Protein AF-A0AAJ0TN11-F1 (afdb_monomer_lite)

Secondary structure (DSSP, 8-state):
-------TTTTHHHHHHHHHSTT--HHHHHHH-HHHHHHHHHHSGGGGSPP-----SSHHHHHHHHSTT--HHHHHHH-HHHHHHHHHTTGGGGSPPP--

Foldseek 3Di:
DDPPDDPVCLVPLVVVCCVPVNQPALVVCCVPPVPSSVVCVVSVVNVVGHHDDDDVVPLVVVCCVPPPPDALVSCCVVPVPSSVVCVVVVNNVVGHHPDD

Radius of gyration: 20.44 Å; chains: 1; bounding box: 49×33×54 Å

Sequence (100 aa):
MVKNRPHRKIGNMLQFYRRHYRGMPRGQLAEKDPSLYQLMYNDGSLEQVPRQHRDLSNPLGYYHEHYEGLTRSEIFEKDRSLYQTLWKKNLLRFVPKENG

pLDDT: mean 87.5, std 16.08, range [35.41, 97.5]

Structure (mmCIF, N/CA/C/O backbone):
data_AF-A0AAJ0TN11-F1
#
_entry.id   AF-A0AAJ0TN11-F1
#
loop_
_atom_site.group_PDB
_atom_site.id
_atom_site.type_symbol
_atom_site.label_atom_id
_atom_site.label_alt_id
_atom_site.label_comp_id
_atom_site.label_asym_id
_atom_site.label_entity_id
_atom_site.label_seq_id
_atom_site.pdbx_PDB_ins_code
_atom_site.Cartn_x
_atom_site.Cartn_y
_atom_site.Cartn_z
_atom_site.occupancy
_atom_site.B_iso_or_equiv
_atom_site.auth_seq_id
_atom_site.auth_comp_id
_atom_site.auth_asym_id
_atom_site.auth_atom_id
_atom_site.pdbx_PDB_model_num
ATOM 1 N N . MET A 1 1 ? 29.537 23.236 -25.822 1.00 35.41 1 MET A N 1
ATOM 2 C CA . MET A 1 1 ? 29.588 21.896 -26.453 1.00 35.41 1 MET A CA 1
ATOM 3 C C . MET A 1 1 ? 28.454 21.051 -25.893 1.00 35.41 1 MET A C 1
ATOM 5 O O . MET A 1 1 ? 28.362 20.885 -24.683 1.00 35.41 1 MET A O 1
ATOM 9 N N . VAL A 1 2 ? 27.548 20.610 -26.765 1.00 40.53 2 VAL A N 1
ATOM 10 C CA . VAL A 1 2 ? 26.329 19.862 -26.429 1.00 40.53 2 VAL A CA 1
ATOM 11 C C . VAL A 1 2 ? 26.711 18.481 -25.888 1.00 40.53 2 VAL A C 1
ATOM 13 O O . VAL A 1 2 ? 27.420 17.731 -26.557 1.00 40.53 2 VAL A O 1
ATOM 16 N N . LYS A 1 3 ? 26.265 18.131 -24.674 1.00 42.44 3 LYS A N 1
ATOM 17 C CA . LYS A 1 3 ? 26.422 16.775 -24.125 1.00 42.44 3 LYS A CA 1
ATOM 18 C C . LYS A 1 3 ? 25.443 15.837 -24.836 1.00 42.44 3 LYS A C 1
ATOM 20 O O . LYS A 1 3 ? 24.369 15.548 -24.322 1.00 42.44 3 LYS A O 1
ATOM 25 N N . ASN A 1 4 ? 25.834 15.358 -26.014 1.00 41.41 4 ASN A N 1
ATOM 26 C CA . ASN A 1 4 ? 25.211 14.211 -26.667 1.00 41.41 4 ASN A CA 1
ATOM 27 C C . ASN A 1 4 ? 25.393 12.977 -25.769 1.00 41.41 4 ASN A C 1
ATOM 29 O O . ASN A 1 4 ? 26.457 12.359 -25.762 1.00 41.41 4 ASN A O 1
ATOM 33 N N . ARG A 1 5 ? 24.370 12.617 -24.986 1.00 49.06 5 ARG A N 1
ATOM 34 C CA . ARG A 1 5 ? 24.287 11.287 -24.372 1.00 49.06 5 ARG A CA 1
ATOM 35 C C . ARG A 1 5 ? 23.433 10.418 -25.286 1.00 49.06 5 ARG A C 1
ATOM 37 O O . ARG A 1 5 ? 22.256 10.714 -25.464 1.00 49.06 5 ARG A O 1
ATOM 44 N N . PRO A 1 6 ? 24.011 9.382 -25.908 1.00 44.50 6 PRO A N 1
ATOM 45 C CA . PRO A 1 6 ? 23.303 8.608 -26.903 1.00 44.50 6 PRO A CA 1
ATOM 46 C C . PRO A 1 6 ? 22.180 7.837 -26.211 1.00 44.50 6 PRO A C 1
ATOM 48 O O . PRO A 1 6 ? 22.418 7.076 -25.273 1.00 44.50 6 PRO A O 1
ATOM 51 N N . HIS A 1 7 ? 20.967 7.993 -26.730 1.00 46.12 7 HIS A N 1
ATOM 52 C CA . HIS A 1 7 ? 19.738 7.262 -26.405 1.00 46.12 7 HIS A CA 1
ATOM 53 C C . HIS A 1 7 ? 19.834 5.728 -26.658 1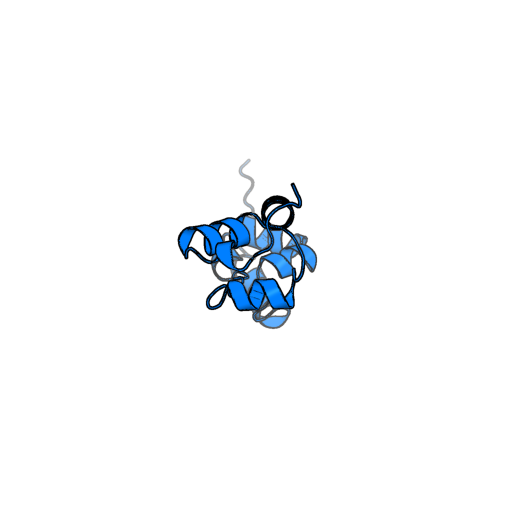.00 46.12 7 HIS A C 1
ATOM 55 O O . HIS A 1 7 ? 18.836 5.045 -26.865 1.00 46.12 7 HIS A O 1
ATOM 61 N N . ARG A 1 8 ? 21.039 5.139 -26.622 1.00 45.06 8 ARG A N 1
ATOM 62 C CA . ARG A 1 8 ? 21.369 3.768 -27.051 1.00 45.06 8 ARG A CA 1
ATOM 63 C C . ARG A 1 8 ? 21.102 2.681 -25.991 1.00 45.06 8 ARG A C 1
A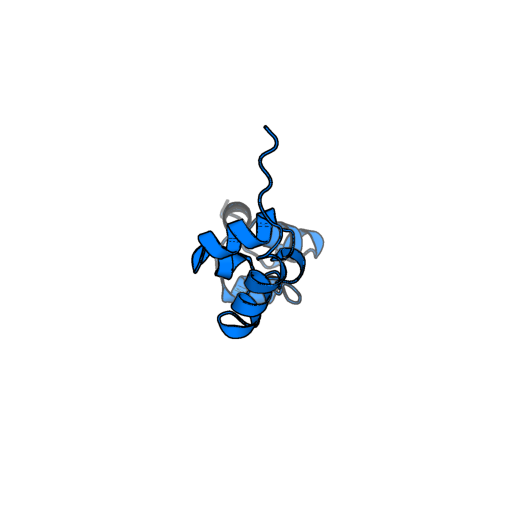TOM 65 O O . ARG A 1 8 ? 21.497 1.540 -26.196 1.00 45.06 8 ARG A O 1
ATOM 72 N N . LYS A 1 9 ? 20.440 3.000 -24.869 1.00 52.47 9 LYS A N 1
ATOM 73 C CA . LYS A 1 9 ? 20.074 2.031 -23.804 1.00 52.47 9 LYS A CA 1
ATOM 74 C C . LYS A 1 9 ? 18.573 1.967 -23.460 1.00 52.47 9 LYS A C 1
ATOM 76 O O . LYS A 1 9 ? 18.203 1.200 -22.579 1.00 52.47 9 LYS A O 1
ATOM 81 N N . ILE A 1 10 ? 17.709 2.693 -24.172 1.00 51.50 10 ILE A N 1
ATOM 82 C CA . ILE A 1 10 ? 16.276 2.857 -23.833 1.00 51.50 10 ILE A CA 1
ATOM 83 C C . ILE A 1 10 ? 15.462 1.554 -23.994 1.00 51.50 10 ILE A C 1
ATOM 85 O O . ILE A 1 10 ? 14.482 1.340 -23.294 1.00 51.50 10 ILE A O 1
ATOM 89 N N . GLY A 1 11 ? 15.905 0.614 -24.838 1.00 55.41 11 GLY A N 1
ATOM 90 C CA . GLY A 1 11 ? 15.287 -0.718 -24.955 1.00 55.41 11 GLY A CA 1
ATOM 91 C C . GLY A 1 11 ? 15.839 -1.781 -23.994 1.00 55.41 11 GLY A C 1
ATOM 92 O O . GLY A 1 11 ? 15.269 -2.864 -23.897 1.00 55.41 11 GLY A O 1
ATOM 93 N N . ASN A 1 12 ? 16.948 -1.506 -23.299 1.00 77.12 12 ASN A N 1
ATOM 94 C CA . ASN A 1 12 ? 17.684 -2.518 -22.535 1.00 77.12 12 ASN A CA 1
ATOM 95 C C . ASN A 1 12 ? 17.095 -2.716 -21.128 1.00 77.12 12 ASN A C 1
ATOM 97 O O . ASN A 1 12 ? 16.890 -3.849 -20.712 1.00 77.12 12 ASN A O 1
ATOM 101 N N . MET A 1 13 ? 16.737 -1.630 -20.437 1.00 86.56 13 MET A N 1
ATOM 102 C CA . MET A 1 13 ? 16.265 -1.660 -19.044 1.00 86.56 13 MET A CA 1
ATOM 103 C C . MET A 1 13 ? 14.971 -2.466 -18.877 1.00 86.56 13 MET A C 1
ATOM 105 O O . MET A 1 13 ? 14.909 -3.397 -18.078 1.00 86.56 13 MET A O 1
ATOM 109 N N . LEU A 1 14 ? 13.952 -2.177 -19.693 1.00 89.94 14 LEU A N 1
ATOM 110 C CA . LEU A 1 14 ? 12.683 -2.902 -19.643 1.00 89.94 14 LEU A CA 1
ATOM 111 C C . LEU A 1 14 ? 12.826 -4.371 -20.070 1.00 89.94 14 LEU A C 1
ATOM 113 O O . LEU A 1 14 ? 12.163 -5.243 -19.510 1.00 89.94 14 LEU A O 1
ATOM 117 N N . GLN A 1 15 ? 13.691 -4.674 -21.043 1.00 91.19 15 GLN A N 1
ATOM 118 C CA . GLN A 1 15 ? 13.986 -6.063 -21.413 1.00 91.19 15 GLN A CA 1
ATOM 119 C C . GLN A 1 15 ? 14.713 -6.805 -20.289 1.00 91.19 15 GLN A C 1
ATOM 121 O O . GLN A 1 15 ? 14.365 -7.946 -19.987 1.00 91.19 15 GLN A O 1
ATOM 126 N N . PHE A 1 16 ? 15.676 -6.150 -19.641 1.00 91.44 16 PHE A N 1
ATOM 127 C CA . PHE A 1 16 ? 16.371 -6.679 -18.476 1.00 91.44 16 PHE A CA 1
ATOM 128 C C . PHE A 1 16 ? 15.382 -6.955 -17.336 1.00 91.44 16 PHE A C 1
ATOM 130 O O . PHE A 1 16 ? 15.344 -8.072 -16.821 1.00 91.44 16 PHE A O 1
ATOM 137 N N . TYR A 1 17 ? 14.486 -6.009 -17.033 1.00 94.12 17 TYR A N 1
ATOM 138 C CA . TYR A 1 17 ? 13.382 -6.216 -16.095 1.00 94.12 17 TYR A CA 1
ATOM 139 C C . TYR A 1 17 ? 12.526 -7.433 -16.477 1.00 94.12 17 TYR A C 1
ATOM 141 O O . TYR A 1 17 ? 12.318 -8.327 -15.660 1.00 94.12 17 TYR A O 1
ATOM 149 N N . ARG A 1 18 ? 12.081 -7.533 -17.736 1.00 93.94 18 ARG A N 1
ATOM 150 C CA . ARG A 1 18 ? 11.262 -8.663 -18.212 1.00 93.94 18 ARG A CA 1
ATOM 151 C C . ARG A 1 18 ? 11.981 -10.012 -18.118 1.00 93.94 18 ARG A C 1
ATOM 153 O O . ARG A 1 18 ? 11.303 -11.031 -18.030 1.00 93.94 18 ARG A O 1
ATOM 160 N N . ARG A 1 19 ? 13.317 -10.035 -18.146 1.00 94.69 19 ARG A N 1
ATOM 161 C CA . ARG A 1 19 ? 14.124 -11.257 -18.023 1.00 94.69 19 ARG A CA 1
ATOM 162 C C . ARG A 1 19 ? 14.395 -11.645 -16.567 1.00 94.69 19 ARG A C 1
ATOM 164 O O . ARG A 1 19 ? 14.361 -12.831 -16.263 1.00 94.69 19 ARG A O 1
ATOM 171 N N . HIS A 1 20 ? 14.653 -10.678 -15.689 1.00 93.88 20 HIS A N 1
ATOM 172 C CA . HIS A 1 20 ? 15.155 -10.941 -14.332 1.00 93.88 20 HIS A CA 1
ATOM 173 C C . HIS A 1 20 ? 14.133 -10.682 -13.214 1.00 93.88 20 HIS A C 1
ATOM 175 O O . HIS A 1 20 ? 14.258 -11.240 -12.127 1.00 93.88 20 HIS A O 1
ATOM 181 N N . TYR A 1 21 ? 13.101 -9.883 -13.483 1.00 94.12 21 TYR A N 1
ATOM 182 C CA . TYR A 1 21 ? 12.122 -9.411 -12.500 1.00 94.12 21 TYR A CA 1
ATOM 183 C C . TYR A 1 21 ? 10.682 -9.494 -13.032 1.00 94.12 21 TYR A C 1
ATOM 185 O O . TYR A 1 21 ? 9.815 -8.719 -12.635 1.00 94.12 21 TYR A O 1
ATOM 193 N N . ARG A 1 22 ? 10.407 -10.416 -13.963 1.00 92.88 22 ARG A N 1
ATOM 194 C CA . ARG A 1 22 ? 9.101 -10.539 -14.630 1.00 92.88 22 ARG A CA 1
ATOM 195 C C . ARG A 1 22 ? 7.953 -10.598 -13.619 1.00 92.88 22 ARG A C 1
ATOM 197 O O . ARG A 1 22 ? 7.889 -11.511 -12.806 1.00 92.88 22 ARG A O 1
ATOM 204 N N . GLY A 1 23 ? 7.023 -9.649 -13.723 1.00 90.56 23 GLY A N 1
ATOM 205 C CA . GLY A 1 23 ? 5.833 -9.588 -12.869 1.00 90.56 23 GLY A CA 1
ATOM 206 C C . GLY A 1 23 ? 6.079 -8.992 -11.482 1.00 90.56 23 GLY A C 1
ATOM 207 O O . GLY A 1 23 ? 5.115 -8.753 -10.762 1.00 90.56 23 GLY A O 1
ATOM 208 N N . MET A 1 24 ? 7.331 -8.691 -11.119 1.00 94.75 24 MET A N 1
ATOM 209 C CA . MET A 1 24 ? 7.654 -8.009 -9.870 1.00 94.75 24 MET A CA 1
ATOM 210 C C . MET A 1 24 ? 7.087 -6.589 -9.895 1.00 94.75 24 MET A C 1
ATOM 212 O O . MET A 1 24 ? 7.418 -5.823 -10.809 1.00 94.75 24 MET A O 1
ATOM 216 N N . PRO A 1 25 ? 6.266 -6.201 -8.910 1.00 95.44 25 PRO A N 1
ATOM 217 C CA . PRO A 1 25 ? 5.763 -4.847 -8.840 1.00 95.44 25 PRO A CA 1
ATOM 218 C C . PRO A 1 25 ? 6.887 -3.832 -8.665 1.00 95.44 25 PRO A C 1
ATOM 220 O O . PRO A 1 25 ? 7.864 -4.086 -7.965 1.00 95.44 25 PRO A O 1
ATOM 223 N N . ARG A 1 26 ? 6.718 -2.634 -9.222 1.00 94.44 26 ARG A N 1
ATOM 224 C CA . ARG A 1 26 ? 7.728 -1.568 -9.158 1.00 94.44 26 ARG A CA 1
ATOM 225 C C . ARG A 1 26 ? 8.148 -1.177 -7.733 1.00 94.44 26 ARG A C 1
ATOM 227 O O . ARG A 1 26 ? 9.260 -0.704 -7.562 1.00 94.44 26 ARG A O 1
ATOM 234 N N . GLY A 1 27 ? 7.283 -1.375 -6.731 1.00 91.88 27 GLY A N 1
ATOM 235 C CA . GLY A 1 27 ? 7.628 -1.168 -5.316 1.00 91.88 27 GLY A CA 1
ATOM 236 C C . GLY A 1 27 ? 8.672 -2.175 -4.834 1.00 91.88 27 GLY A C 1
ATOM 237 O O . GLY A 1 27 ? 9.733 -1.783 -4.368 1.00 91.88 27 GLY A O 1
ATOM 238 N N . GLN A 1 28 ? 8.434 -3.465 -5.082 1.00 93.88 28 GLN A N 1
ATOM 239 C CA . GLN A 1 28 ? 9.414 -4.521 -4.802 1.00 93.88 28 GLN A CA 1
ATOM 240 C C . GLN A 1 28 ? 10.684 -4.371 -5.651 1.00 93.88 28 GLN A C 1
ATOM 242 O O . GLN A 1 28 ? 11.778 -4.678 -5.189 1.00 93.88 28 GLN A O 1
ATOM 247 N N . LEU A 1 29 ? 10.562 -3.869 -6.885 1.00 95.31 29 LEU A N 1
ATOM 248 C CA . LEU A 1 29 ? 11.725 -3.546 -7.710 1.00 95.31 29 LEU A CA 1
ATOM 249 C C . LEU A 1 29 ? 12.570 -2.430 -7.083 1.00 95.31 29 LEU A C 1
ATOM 251 O O . LEU A 1 29 ? 13.789 -2.532 -7.102 1.00 95.31 29 LEU A O 1
ATOM 255 N N . ALA A 1 30 ? 11.947 -1.392 -6.518 1.00 95.44 30 ALA A N 1
ATOM 256 C CA . ALA A 1 30 ? 12.661 -0.309 -5.842 1.00 95.44 30 ALA A CA 1
ATOM 257 C C . ALA A 1 30 ? 13.454 -0.812 -4.628 1.00 95.44 30 ALA A C 1
ATOM 259 O O . ALA A 1 30 ? 14.568 -0.354 -4.394 1.00 95.44 30 ALA A O 1
ATOM 260 N N . GLU A 1 31 ? 12.898 -1.770 -3.885 1.00 93.38 31 GLU A N 1
ATOM 261 C CA . GLU A 1 31 ? 13.567 -2.401 -2.743 1.00 93.38 31 GLU A CA 1
ATOM 262 C C . GLU A 1 31 ? 14.712 -3.323 -3.184 1.00 93.38 31 GLU A C 1
ATOM 264 O O . GLU A 1 31 ? 15.791 -3.304 -2.594 1.00 93.38 31 GLU A O 1
ATOM 269 N N . LYS A 1 32 ? 14.490 -4.129 -4.230 1.00 94.19 32 LYS A N 1
ATOM 270 C CA . LYS A 1 32 ? 15.435 -5.167 -4.664 1.00 94.19 32 LYS A CA 1
ATOM 271 C C . LYS A 1 32 ? 16.555 -4.648 -5.569 1.00 94.19 32 LYS A C 1
ATOM 273 O O . LYS A 1 32 ? 17.678 -5.134 -5.482 1.00 94.19 32 LYS A O 1
ATOM 278 N N . ASP A 1 33 ? 16.248 -3.702 -6.451 1.00 94.94 33 ASP A N 1
ATOM 279 C CA . ASP A 1 33 ? 17.178 -3.109 -7.417 1.00 94.94 33 ASP A CA 1
ATOM 280 C C . ASP A 1 33 ? 16.867 -1.608 -7.605 1.00 94.94 33 ASP A C 1
ATOM 282 O O . ASP A 1 33 ? 16.302 -1.185 -8.625 1.00 94.94 33 ASP A O 1
ATOM 286 N N . PRO A 1 34 ? 17.224 -0.769 -6.612 1.00 93.88 34 PRO A N 1
ATOM 287 C CA . PRO A 1 34 ? 16.927 0.664 -6.636 1.00 93.88 34 PRO A CA 1
ATOM 288 C C . PRO A 1 34 ? 17.591 1.384 -7.816 1.00 93.88 34 PRO A C 1
ATOM 290 O O . PRO A 1 34 ? 17.074 2.388 -8.309 1.00 93.88 34 PRO A O 1
ATOM 293 N N . SER A 1 35 ? 18.723 0.865 -8.304 1.00 92.44 35 SER A N 1
ATOM 294 C CA . SER A 1 35 ? 19.432 1.433 -9.453 1.00 92.44 35 SER A CA 1
ATOM 295 C C . SER A 1 35 ? 18.644 1.226 -10.743 1.00 92.44 35 SER A C 1
ATOM 297 O O . SER A 1 35 ? 18.429 2.183 -11.489 1.00 92.44 35 SER A O 1
ATOM 299 N N . LEU A 1 36 ? 18.168 0.003 -10.995 1.00 93.00 36 LEU A N 1
ATOM 300 C CA . LEU A 1 36 ? 17.305 -0.280 -12.140 1.00 93.00 36 LEU A CA 1
ATOM 301 C C . LEU A 1 36 ? 15.989 0.496 -12.048 1.00 93.00 36 LEU A C 1
ATOM 303 O O . LEU A 1 36 ? 15.571 1.093 -13.040 1.00 93.00 36 LEU A O 1
ATOM 307 N N . TYR A 1 37 ? 15.378 0.551 -10.860 1.00 95.38 37 TYR A N 1
ATOM 308 C CA . TYR A 1 37 ? 14.182 1.357 -10.621 1.00 95.38 37 TYR A CA 1
ATOM 309 C C . TYR A 1 37 ? 14.395 2.822 -11.025 1.00 95.38 37 TYR A C 1
ATOM 311 O O . TYR A 1 37 ? 13.596 3.368 -11.785 1.00 95.38 37 TYR A O 1
ATOM 319 N N . GLN A 1 38 ? 15.484 3.454 -10.571 1.00 94.31 38 GLN A N 1
ATOM 320 C CA . GLN A 1 38 ? 15.751 4.865 -10.856 1.00 94.31 38 GLN A CA 1
ATOM 321 C C . GLN A 1 38 ? 16.010 5.117 -12.343 1.00 94.31 38 GLN A C 1
ATOM 323 O O . GLN A 1 38 ? 15.576 6.133 -12.886 1.00 94.31 38 GLN A O 1
ATOM 328 N N . LEU A 1 39 ? 16.709 4.202 -13.016 1.00 92.62 39 LEU A N 1
ATOM 329 C CA . LEU A 1 39 ? 16.954 4.315 -14.450 1.00 92.62 39 LEU A CA 1
ATOM 330 C C . LEU A 1 39 ? 15.644 4.211 -15.242 1.00 92.62 39 LEU A C 1
ATOM 332 O O . LEU A 1 39 ? 15.369 5.096 -16.049 1.00 92.62 39 LEU A O 1
ATOM 336 N N . MET A 1 40 ? 14.803 3.219 -14.929 1.00 92.88 40 MET A N 1
ATOM 337 C CA . MET A 1 40 ? 13.483 3.051 -15.549 1.00 92.88 40 MET A CA 1
ATOM 338 C C . MET A 1 40 ? 12.520 4.198 -15.220 1.00 92.88 40 MET A C 1
ATOM 340 O O . MET A 1 40 ? 11.664 4.544 -16.034 1.00 92.88 40 MET A O 1
ATOM 344 N N . TYR A 1 41 ? 12.633 4.798 -14.031 1.00 93.69 41 TYR A N 1
ATOM 345 C CA . TYR A 1 41 ? 11.887 6.004 -13.669 1.00 93.69 41 TYR A CA 1
ATOM 346 C C . TYR A 1 41 ? 12.301 7.185 -14.554 1.00 93.69 41 TYR A C 1
ATOM 348 O O . TYR A 1 41 ? 11.450 7.855 -15.130 1.00 93.69 41 TYR A O 1
ATOM 356 N N . ASN A 1 42 ? 13.610 7.410 -14.702 1.00 90.62 42 ASN A N 1
ATOM 357 C CA . ASN A 1 42 ? 14.152 8.523 -15.482 1.00 90.62 42 ASN A CA 1
ATOM 358 C C . ASN A 1 42 ? 13.859 8.401 -16.986 1.00 90.62 42 ASN A C 1
ATOM 360 O O . ASN A 1 42 ? 13.767 9.420 -17.666 1.00 90.62 42 ASN A O 1
ATOM 364 N N . ASP A 1 43 ? 13.756 7.177 -17.511 1.00 88.38 43 ASP A N 1
ATOM 365 C CA . ASP A 1 43 ? 13.468 6.923 -18.928 1.00 88.38 43 ASP A CA 1
ATOM 366 C C . ASP A 1 43 ? 11.975 6.697 -19.245 1.00 88.38 43 ASP A C 1
ATOM 368 O O . ASP A 1 43 ? 11.610 6.586 -20.415 1.00 88.38 43 ASP A O 1
ATOM 372 N N . GLY A 1 44 ? 11.113 6.658 -18.223 1.00 90.06 44 GLY A N 1
ATOM 373 C CA . GLY A 1 44 ? 9.662 6.488 -18.350 1.00 90.06 44 GLY A CA 1
ATOM 374 C C . GLY A 1 44 ? 9.184 5.040 -18.523 1.00 90.06 44 GLY A C 1
ATOM 375 O O . GLY A 1 44 ? 7.986 4.773 -18.432 1.00 90.06 44 GLY A O 1
ATOM 376 N N . SER A 1 45 ? 10.075 4.061 -18.711 1.00 92.69 45 SER A N 1
ATOM 377 C CA . SER A 1 45 ? 9.683 2.653 -18.890 1.00 92.69 45 SER A CA 1
ATOM 378 C C . SER A 1 45 ? 9.108 2.001 -17.630 1.00 92.69 45 SER A C 1
ATOM 380 O O . SER A 1 45 ? 8.461 0.953 -17.724 1.00 92.69 45 SER A O 1
ATOM 382 N N . LEU A 1 46 ? 9.271 2.629 -16.461 1.00 93.19 46 LEU A N 1
ATOM 383 C CA . LEU A 1 46 ? 8.674 2.172 -15.205 1.00 93.19 46 LEU A CA 1
ATOM 384 C C . LEU A 1 46 ? 7.136 2.115 -15.258 1.00 93.19 46 LEU A C 1
ATOM 386 O O . LEU A 1 46 ? 6.527 1.369 -14.494 1.00 93.19 46 LEU A O 1
ATOM 390 N N . GLU A 1 47 ? 6.487 2.856 -16.160 1.00 92.00 47 GLU A N 1
ATOM 391 C CA . GLU A 1 47 ? 5.030 2.793 -16.351 1.00 92.00 47 GLU A CA 1
ATOM 392 C C . GLU A 1 47 ? 4.541 1.430 -16.855 1.00 92.00 47 GLU A C 1
ATOM 394 O O . GLU A 1 47 ? 3.404 1.047 -16.591 1.00 92.00 47 GLU A O 1
ATOM 399 N N . GLN A 1 48 ? 5.411 0.670 -17.526 1.00 92.38 48 GLN A N 1
ATOM 400 C CA . GLN A 1 48 ? 5.106 -0.680 -18.007 1.00 92.38 48 GLN A CA 1
ATOM 401 C C . GLN A 1 48 ? 5.339 -1.761 -16.942 1.00 92.38 48 GLN A C 1
ATOM 403 O O . GLN A 1 48 ? 5.082 -2.940 -17.191 1.00 92.38 48 GLN A O 1
ATOM 408 N N . VAL A 1 49 ? 5.853 -1.382 -15.769 1.00 93.06 49 VAL A N 1
ATOM 409 C CA . VAL A 1 49 ? 6.070 -2.286 -14.640 1.00 93.06 49 VAL A CA 1
ATOM 410 C C . VAL A 1 49 ? 4.809 -2.295 -13.769 1.00 93.06 49 VAL A C 1
ATOM 412 O O . VAL A 1 49 ? 4.312 -1.222 -13.406 1.00 93.06 49 VAL A O 1
ATOM 415 N N . PRO A 1 50 ? 4.277 -3.476 -13.399 1.00 92.88 50 PRO A N 1
ATOM 416 C CA . PRO A 1 50 ? 3.077 -3.575 -12.582 1.00 92.88 50 PRO A CA 1
ATOM 417 C C . PRO A 1 50 ? 3.218 -2.794 -11.275 1.00 92.88 50 PRO A C 1
ATOM 419 O O . PRO A 1 50 ? 4.290 -2.697 -10.672 1.00 92.88 50 PRO A O 1
ATOM 422 N N . ARG A 1 51 ? 2.105 -2.234 -10.810 1.00 90.50 51 ARG A N 1
ATOM 423 C CA . ARG A 1 51 ? 2.014 -1.654 -9.471 1.00 90.50 51 ARG A CA 1
ATOM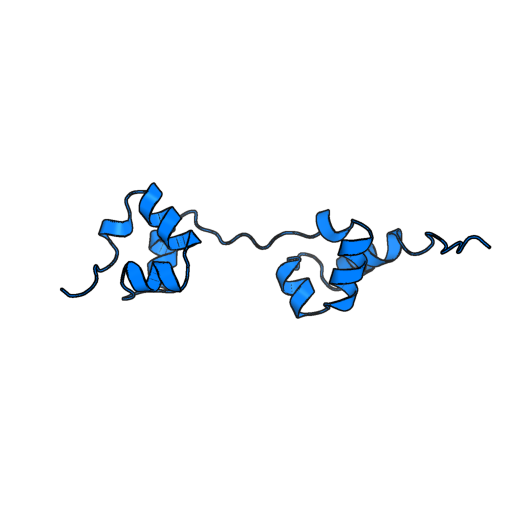 424 C C . ARG A 1 51 ? 1.564 -2.735 -8.504 1.00 90.50 51 ARG A C 1
ATOM 426 O O . ARG A 1 51 ? 0.790 -3.615 -8.870 1.00 90.50 51 ARG A O 1
ATOM 433 N N . GLN A 1 52 ? 2.037 -2.660 -7.265 1.00 84.31 52 GLN A N 1
ATOM 434 C CA . GLN A 1 52 ? 1.482 -3.505 -6.223 1.00 84.31 52 GLN A CA 1
ATOM 435 C C . GLN A 1 52 ? 0.135 -2.901 -5.850 1.00 84.31 52 GLN A C 1
ATOM 437 O O . GLN A 1 52 ? 0.065 -1.760 -5.395 1.00 84.31 52 GLN A O 1
ATOM 442 N N . HIS A 1 53 ? -0.927 -3.651 -6.103 1.00 79.12 53 HIS A N 1
ATOM 443 C CA . HIS A 1 53 ? -2.250 -3.319 -5.612 1.00 79.12 53 HIS A CA 1
ATOM 444 C C . HIS A 1 53 ? -2.507 -4.187 -4.393 1.00 79.12 53 HIS A C 1
ATOM 446 O O . HIS A 1 53 ? -2.371 -5.407 -4.456 1.00 79.12 53 HIS A O 1
ATOM 452 N N . ARG A 1 54 ? -2.855 -3.549 -3.278 1.00 80.75 54 ARG A N 1
ATOM 453 C CA . ARG A 1 54 ? -3.425 -4.266 -2.146 1.00 80.75 54 ARG A CA 1
ATOM 454 C C . ARG A 1 54 ? -4.843 -4.676 -2.522 1.00 80.75 54 ARG A C 1
ATOM 456 O O . ARG A 1 54 ? -5.638 -3.810 -2.894 1.00 80.75 54 ARG A O 1
ATOM 463 N N . ASP A 1 55 ? -5.149 -5.964 -2.423 1.00 83.38 55 ASP A N 1
ATOM 464 C CA . ASP A 1 55 ? -6.514 -6.439 -2.609 1.00 83.38 55 ASP A CA 1
ATOM 465 C C . ASP A 1 55 ? -7.352 -6.072 -1.377 1.00 83.38 55 ASP A C 1
ATOM 467 O O . ASP A 1 55 ? -7.170 -6.605 -0.288 1.00 83.38 55 ASP A O 1
ATOM 471 N N . LEU A 1 56 ? -8.248 -5.101 -1.555 1.00 88.31 56 LEU A N 1
ATOM 472 C CA . LEU A 1 56 ? -9.240 -4.688 -0.562 1.00 88.31 56 LEU A CA 1
ATOM 473 C C . LEU A 1 56 ? -10.668 -4.940 -1.061 1.00 88.31 56 LEU A C 1
ATOM 475 O O . LEU A 1 56 ? -11.594 -4.202 -0.712 1.00 88.31 56 LEU A O 1
ATOM 479 N N . SER A 1 57 ? -10.859 -5.965 -1.895 1.00 90.25 57 SER A N 1
ATOM 480 C CA . SER A 1 57 ? -12.188 -6.443 -2.291 1.00 90.25 57 SER A CA 1
ATOM 481 C C . SER A 1 57 ? -13.017 -6.850 -1.064 1.00 90.25 57 SER A C 1
ATOM 483 O O . SER A 1 57 ? -14.168 -6.421 -0.932 1.00 90.25 57 SER A O 1
ATOM 485 N N . ASN A 1 58 ? -12.391 -7.559 -0.115 1.00 95.31 58 ASN A N 1
ATOM 486 C CA . ASN A 1 58 ? -12.915 -7.855 1.218 1.00 95.31 58 ASN A CA 1
ATOM 487 C C . ASN A 1 58 ? -12.080 -7.159 2.315 1.00 95.31 58 ASN A C 1
ATOM 489 O O . ASN A 1 58 ? -11.226 -7.782 2.946 1.00 95.31 58 ASN A O 1
ATOM 493 N N . PRO A 1 59 ? -12.315 -5.864 2.583 1.00 96.00 59 PRO A N 1
ATOM 494 C CA . PRO A 1 59 ? -11.491 -5.106 3.521 1.00 96.00 59 PRO A CA 1
ATOM 495 C C . PRO A 1 59 ? -11.676 -5.553 4.977 1.00 96.00 59 PRO A C 1
ATOM 497 O O . PRO A 1 59 ? -10.765 -5.370 5.776 1.00 96.00 59 PRO A O 1
ATOM 500 N N . LEU A 1 60 ? -12.827 -6.138 5.333 1.00 96.50 60 LEU A N 1
ATOM 501 C CA . LEU A 1 60 ? -13.025 -6.693 6.674 1.00 96.50 60 LEU A CA 1
ATOM 502 C C . LEU A 1 60 ? -12.250 -8.006 6.841 1.00 96.50 60 LEU A C 1
ATOM 504 O O . LEU A 1 60 ? -11.598 -8.189 7.859 1.00 96.50 60 LEU A O 1
ATOM 508 N N . GLY A 1 61 ? -12.250 -8.876 5.826 1.00 96.56 61 GLY A N 1
ATOM 509 C CA . GLY A 1 61 ? -11.389 -10.064 5.812 1.00 96.56 61 GLY A CA 1
ATOM 510 C C . GLY A 1 61 ? -9.908 -9.699 5.928 1.00 96.56 61 GLY A C 1
ATOM 511 O O . GLY A 1 61 ? -9.221 -10.231 6.790 1.00 96.56 61 GLY A O 1
ATOM 512 N N . TYR A 1 62 ? -9.456 -8.708 5.152 1.00 96.19 62 TYR A N 1
ATOM 513 C CA . TYR A 1 62 ? -8.087 -8.189 5.243 1.00 96.19 62 TYR A CA 1
ATOM 514 C C . TYR A 1 62 ? -7.756 -7.664 6.652 1.00 96.19 62 TYR A C 1
ATOM 516 O O . TYR A 1 62 ? -6.658 -7.875 7.160 1.00 96.19 62 TYR A O 1
ATOM 524 N N . TYR A 1 63 ? -8.705 -6.985 7.306 1.00 96.69 63 TYR A N 1
ATOM 525 C CA . TYR A 1 63 ? -8.541 -6.568 8.698 1.00 96.69 63 TYR A CA 1
ATOM 526 C C . TYR A 1 63 ? -8.328 -7.767 9.633 1.00 96.69 63 TYR A C 1
ATOM 528 O O . TYR A 1 63 ? -7.370 -7.750 10.397 1.00 96.69 63 TYR A O 1
ATOM 536 N N . HIS A 1 64 ? -9.165 -8.803 9.552 1.00 96.50 64 HIS A N 1
ATOM 537 C CA . HIS A 1 64 ? -9.018 -9.994 10.395 1.00 96.50 64 HIS A CA 1
ATOM 538 C C . HIS A 1 64 ? -7.714 -10.756 10.126 1.00 96.50 64 HIS A C 1
ATOM 540 O O . HIS A 1 64 ? -7.122 -11.306 11.042 1.00 96.50 64 HIS A O 1
ATOM 546 N N . GLU A 1 65 ? -7.225 -10.763 8.891 1.00 95.88 65 GLU A N 1
ATOM 547 C CA . GLU A 1 65 ? -5.982 -11.461 8.557 1.00 95.88 65 GLU A CA 1
ATOM 548 C C . GLU A 1 65 ? -4.726 -10.735 9.070 1.00 95.88 65 GLU A C 1
ATOM 550 O O . GLU A 1 65 ? -3.759 -11.378 9.475 1.00 95.88 65 GLU A O 1
ATOM 555 N N . HIS A 1 66 ? -4.721 -9.397 9.064 1.00 94.88 66 HIS A N 1
ATOM 556 C CA . HIS A 1 66 ? -3.494 -8.616 9.286 1.00 94.88 66 HIS A CA 1
ATOM 557 C C . HIS A 1 66 ? -3.492 -7.739 10.539 1.00 94.88 66 HIS A C 1
ATOM 559 O O . HIS A 1 66 ? -2.426 -7.340 11.008 1.00 94.88 66 HIS A O 1
ATOM 565 N N . TYR A 1 67 ? -4.666 -7.392 11.057 1.00 96.12 67 TYR A N 1
ATOM 566 C CA . TYR A 1 67 ? -4.842 -6.367 12.085 1.00 96.12 67 TYR A CA 1
ATOM 567 C C . TYR A 1 67 ? -5.896 -6.755 13.125 1.00 96.12 67 TYR A C 1
ATOM 569 O O . TYR A 1 67 ? -6.430 -5.877 13.804 1.00 96.12 67 TYR A O 1
ATOM 577 N N . GLU A 1 68 ? -6.221 -8.043 13.248 1.00 95.50 68 GLU A N 1
ATOM 578 C CA . GLU A 1 68 ? -7.223 -8.507 14.203 1.00 95.50 68 GLU A CA 1
ATOM 579 C C . GLU A 1 68 ? -6.939 -7.993 15.618 1.00 95.50 68 GLU A C 1
ATOM 581 O O . GLU A 1 68 ? -5.804 -7.981 16.093 1.00 95.50 68 GLU A O 1
ATOM 586 N N . GLY A 1 69 ? -7.994 -7.515 16.277 1.00 94.31 69 GLY A N 1
ATOM 587 C CA . GLY A 1 69 ? -7.916 -6.954 17.622 1.00 94.31 69 GLY A CA 1
ATOM 588 C C . GLY A 1 69 ? -7.452 -5.499 17.673 1.00 94.31 69 GLY A C 1
ATOM 589 O O . GLY A 1 69 ? -7.706 -4.843 18.680 1.00 94.31 69 GLY A O 1
ATOM 590 N N . LEU A 1 70 ? -6.867 -4.951 16.599 1.00 96.75 70 LEU A N 1
ATOM 591 C CA . LEU A 1 70 ? -6.546 -3.527 16.559 1.00 96.75 70 LEU A CA 1
ATOM 592 C C . LEU A 1 70 ? -7.816 -2.684 16.530 1.00 96.75 70 LEU A C 1
ATOM 594 O O . LEU A 1 70 ? -8.774 -2.971 15.803 1.00 96.75 70 LEU A O 1
ATOM 598 N N . THR A 1 71 ? -7.787 -1.607 17.300 1.00 96.88 71 THR A N 1
ATOM 599 C CA . THR A 1 71 ? -8.853 -0.618 17.367 1.00 96.88 71 THR A CA 1
ATOM 600 C C . THR A 1 71 ? -8.884 0.256 16.118 1.00 96.88 71 THR A C 1
ATOM 602 O O . THR A 1 71 ? -7.932 0.350 15.340 1.00 96.88 71 THR A O 1
ATOM 605 N N . ARG A 1 72 ? -9.998 0.962 15.928 1.00 96.25 72 ARG A N 1
ATOM 606 C CA . ARG A 1 72 ? -10.185 1.914 14.820 1.00 96.25 72 ARG A CA 1
ATOM 607 C C . ARG A 1 72 ? -9.042 2.924 14.696 1.00 96.25 72 ARG A C 1
ATOM 609 O O . ARG A 1 72 ? -8.627 3.203 13.573 1.00 96.25 72 ARG A O 1
ATOM 616 N N . SER A 1 73 ? -8.544 3.447 15.812 1.00 95.50 73 SER A N 1
ATOM 617 C CA . SER A 1 73 ? -7.461 4.433 15.815 1.00 95.50 73 SER A CA 1
ATOM 618 C C . SER A 1 73 ? -6.110 3.800 15.521 1.00 95.50 73 SER A C 1
ATOM 620 O O . SER A 1 73 ? -5.339 4.350 14.742 1.00 95.50 73 SER A O 1
ATOM 622 N N . GLU A 1 74 ? -5.849 2.594 16.025 1.00 96.88 74 GLU A N 1
ATOM 623 C CA . GLU A 1 74 ? -4.633 1.855 15.674 1.00 96.88 74 GLU A CA 1
ATOM 624 C C . GLU A 1 74 ? -4.594 1.487 14.185 1.00 96.88 74 GLU A C 1
ATOM 626 O O . GLU A 1 74 ? -3.536 1.589 13.563 1.00 96.88 74 GLU A O 1
ATOM 631 N N . ILE A 1 75 ? -5.736 1.128 13.578 1.00 96.62 75 ILE A N 1
ATOM 632 C CA . ILE A 1 75 ? -5.817 0.970 12.116 1.00 96.62 75 ILE A CA 1
ATOM 633 C C . ILE A 1 75 ? -5.596 2.310 11.426 1.00 96.62 75 ILE A C 1
ATOM 635 O O . ILE A 1 75 ? -4.903 2.348 10.417 1.00 96.62 75 ILE A O 1
ATOM 639 N N . PHE A 1 76 ? -6.181 3.405 11.914 1.00 96.56 76 PHE A N 1
ATOM 640 C CA . PHE A 1 76 ? -5.962 4.711 11.300 1.00 96.56 76 PHE A CA 1
ATOM 641 C C . PHE A 1 76 ? -4.472 5.069 11.280 1.00 96.56 76 PHE A C 1
ATOM 643 O O . PHE A 1 76 ? -3.972 5.453 10.229 1.00 96.56 76 PHE A O 1
ATOM 650 N N . GLU A 1 77 ? -3.748 4.867 12.378 1.00 96.31 77 GLU A N 1
ATOM 651 C CA . GLU A 1 77 ? -2.314 5.160 12.446 1.00 96.31 77 GLU A CA 1
ATOM 652 C C . GLU A 1 77 ? -1.469 4.206 11.586 1.00 96.31 77 GLU A C 1
ATOM 654 O O . GLU A 1 77 ? -0.561 4.644 10.880 1.00 96.31 77 GLU A O 1
ATOM 659 N N . LYS A 1 78 ? -1.777 2.901 11.585 1.00 95.00 78 LYS A N 1
ATOM 660 C CA . LYS A 1 78 ? -0.991 1.901 10.836 1.00 95.00 78 LYS A CA 1
ATOM 661 C C . LYS A 1 78 ? -1.328 1.830 9.348 1.00 95.00 78 LYS A C 1
ATOM 663 O 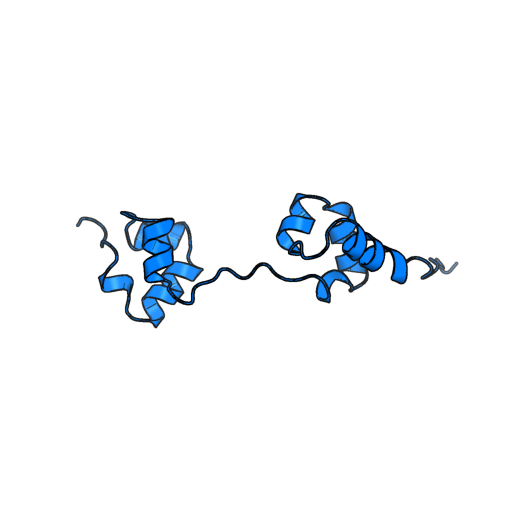O . LYS A 1 78 ? -0.443 1.604 8.528 1.00 95.00 78 LYS A O 1
ATOM 668 N N . ASP A 1 79 ? -2.598 1.979 8.992 1.00 94.94 79 ASP A N 1
ATOM 669 C CA . ASP A 1 79 ? -3.118 1.785 7.640 1.00 94.94 79 ASP A CA 1
ATOM 670 C C . ASP A 1 79 ? -4.329 2.690 7.359 1.00 94.94 79 ASP A C 1
ATOM 672 O O . ASP A 1 79 ? -5.492 2.267 7.280 1.00 94.94 7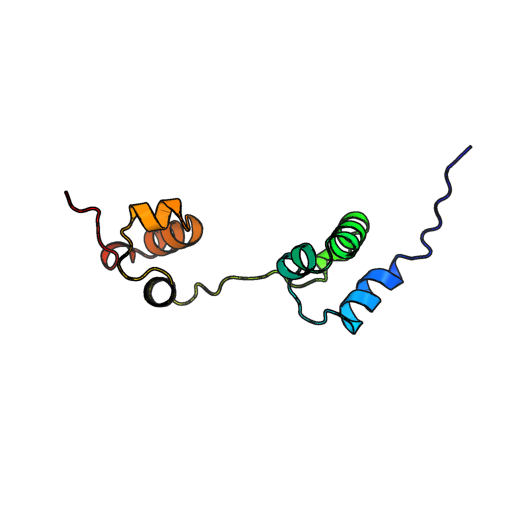9 ASP A O 1
ATOM 676 N N . ARG A 1 80 ? -4.037 3.975 7.128 1.00 95.31 80 ARG A N 1
ATOM 677 C CA . ARG A 1 80 ? -5.040 4.999 6.782 1.00 95.31 80 ARG A CA 1
ATOM 678 C C . ARG A 1 80 ? -5.911 4.594 5.595 1.00 95.31 80 ARG A C 1
ATOM 680 O O . ARG A 1 80 ? -7.106 4.888 5.582 1.00 95.31 80 ARG A O 1
ATOM 687 N N . SER A 1 81 ? -5.340 3.929 4.592 1.00 94.62 81 SER A N 1
ATOM 688 C CA . SER A 1 81 ? -6.080 3.514 3.398 1.00 94.62 81 SER A CA 1
ATOM 689 C C . SER A 1 81 ? -7.083 2.395 3.702 1.00 94.62 81 SER A C 1
ATOM 691 O O . SER A 1 81 ? -8.188 2.402 3.151 1.00 94.62 81 SER A O 1
ATOM 693 N N . LEU A 1 82 ? -6.751 1.459 4.597 1.00 96.62 82 LEU A N 1
ATOM 694 C CA . LEU A 1 82 ? -7.687 0.433 5.061 1.00 96.62 82 LEU A CA 1
ATOM 695 C C . LEU A 1 82 ? -8.777 1.061 5.928 1.00 96.62 82 LEU A C 1
ATOM 697 O O . LEU A 1 82 ? -9.956 0.836 5.653 1.00 96.62 82 LEU A O 1
ATOM 701 N N . TYR A 1 83 ? -8.404 1.912 6.891 1.00 97.19 83 TYR A N 1
ATOM 702 C CA . TYR A 1 83 ? -9.359 2.648 7.724 1.00 97.19 83 TYR A CA 1
ATOM 703 C C . TYR A 1 83 ? -10.392 3.395 6.871 1.00 97.19 83 TYR A C 1
ATOM 705 O O . TYR A 1 83 ? -11.599 3.230 7.049 1.00 97.19 83 TYR A O 1
ATOM 713 N N . GLN A 1 84 ? -9.931 4.174 5.887 1.00 96.69 84 GLN A N 1
ATOM 714 C CA . GLN A 1 84 ? -10.808 4.920 4.983 1.00 96.69 84 GLN A CA 1
ATOM 715 C C . GLN A 1 84 ? -11.720 4.001 4.167 1.00 96.69 84 GLN A C 1
ATOM 717 O O . GLN A 1 84 ? -12.882 4.336 3.937 1.00 96.69 84 GLN A O 1
ATOM 722 N N . THR A 1 85 ? -11.217 2.848 3.725 1.00 96.31 85 THR A N 1
ATOM 723 C CA . THR A 1 85 ? -12.006 1.869 2.966 1.00 96.31 85 THR A CA 1
ATOM 724 C C . THR A 1 85 ? -13.102 1.252 3.833 1.00 96.31 85 THR A C 1
ATOM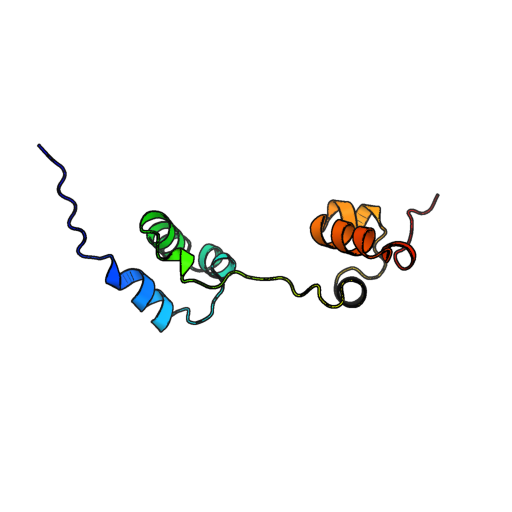 726 O O . THR A 1 85 ? -14.258 1.191 3.411 1.00 96.31 85 THR A O 1
ATOM 729 N N . LEU A 1 86 ? -12.764 0.851 5.063 1.00 96.88 86 LEU A N 1
ATOM 730 C CA . LEU A 1 86 ? -13.721 0.345 6.046 1.00 96.88 86 LEU A CA 1
ATOM 731 C C . LEU A 1 86 ? -14.767 1.408 6.397 1.00 96.88 86 LEU A C 1
ATOM 733 O O . LEU A 1 86 ? -15.954 1.091 6.450 1.00 96.88 86 LEU A O 1
ATOM 737 N N . TRP A 1 87 ? -14.360 2.668 6.578 1.00 97.00 87 TRP A N 1
ATOM 738 C CA . TRP A 1 87 ? -15.268 3.785 6.845 1.00 97.00 87 TRP A CA 1
ATOM 739 C C . TRP A 1 87 ? -16.250 4.014 5.694 1.00 97.00 87 TRP A C 1
ATOM 741 O O . TRP A 1 87 ? -17.458 3.971 5.911 1.00 97.00 87 TRP A O 1
ATOM 751 N N . LYS A 1 88 ? -15.755 4.155 4.455 1.00 97.19 88 LYS A N 1
ATOM 752 C CA . LYS A 1 88 ? -16.594 4.365 3.259 1.00 97.19 88 LYS A CA 1
ATOM 753 C C . LYS A 1 88 ? -17.598 3.232 3.030 1.00 97.19 88 LYS A C 1
ATOM 755 O O . LYS A 1 88 ? -18.684 3.472 2.516 1.00 97.19 88 LYS A O 1
ATOM 760 N N . LYS A 1 89 ? -17.246 2.001 3.414 1.00 96.81 89 LYS A N 1
ATOM 761 C CA . LYS A 1 89 ? -18.120 0.818 3.329 1.00 96.81 89 LYS A CA 1
ATOM 762 C C . LYS A 1 89 ? -18.970 0.591 4.591 1.00 96.81 89 LYS A C 1
ATOM 764 O O . LYS A 1 89 ? -19.659 -0.422 4.682 1.00 96.81 89 LYS A O 1
ATOM 769 N N . ASN A 1 90 ? -18.939 1.503 5.567 1.00 96.75 90 ASN A N 1
ATOM 770 C CA . ASN A 1 90 ? -19.612 1.389 6.869 1.00 96.75 90 ASN A CA 1
ATOM 771 C C . ASN A 1 90 ? -19.199 0.161 7.712 1.00 96.75 90 ASN A C 1
ATOM 773 O O . ASN A 1 90 ? -19.925 -0.249 8.616 1.00 96.75 90 ASN A O 1
ATOM 777 N N . LEU A 1 91 ? -18.032 -0.430 7.456 1.00 97.50 91 LEU A N 1
ATOM 778 C CA . LEU A 1 91 ? -17.550 -1.657 8.100 1.00 97.50 91 LEU A CA 1
ATOM 779 C C . LEU A 1 91 ? -16.810 -1.417 9.420 1.00 97.50 91 LEU A C 1
ATOM 781 O O . LEU A 1 91 ? -16.615 -2.366 10.170 1.00 97.50 91 LEU A O 1
ATOM 785 N N . LEU A 1 92 ? -16.474 -0.168 9.770 1.00 96.19 92 LEU A N 1
ATOM 786 C CA . LEU A 1 92 ? -15.837 0.141 11.062 1.00 96.19 92 LEU A CA 1
ATOM 787 C C . LEU A 1 92 ? -16.656 -0.334 12.270 1.00 96.19 92 LEU A C 1
ATOM 789 O O . LEU A 1 92 ? -16.095 -0.517 13.341 1.00 96.19 92 LEU A O 1
ATOM 793 N N . ARG A 1 93 ? -17.970 -0.559 12.121 1.00 95.44 93 ARG A N 1
ATOM 794 C CA . ARG A 1 93 ? -18.818 -1.142 13.174 1.00 95.44 93 ARG A CA 1
ATOM 795 C C . ARG A 1 93 ? -18.362 -2.531 13.640 1.00 95.44 93 ARG A C 1
ATOM 797 O O . ARG A 1 93 ? -18.654 -2.879 14.774 1.00 95.44 93 ARG A O 1
ATOM 804 N N . PHE A 1 94 ? -17.643 -3.268 12.794 1.00 96.00 94 PHE A N 1
ATOM 805 C CA . PHE A 1 94 ? -17.064 -4.578 13.106 1.00 96.00 94 PHE A CA 1
ATOM 806 C C . PHE A 1 94 ? -15.635 -4.493 13.659 1.00 96.00 94 PHE A C 1
ATOM 808 O O . PHE A 1 94 ? -15.058 -5.510 14.017 1.00 96.00 94 PHE A O 1
ATOM 815 N N . VAL A 1 95 ? -15.067 -3.287 13.734 1.00 96.12 95 VAL A N 1
ATOM 816 C CA . VAL A 1 95 ? -13.744 -3.033 14.308 1.00 96.12 95 VAL A CA 1
ATOM 817 C C . VAL A 1 95 ? -13.913 -2.475 15.727 1.00 96.12 95 VAL A C 1
ATOM 819 O O . VAL A 1 95 ? -14.728 -1.548 15.909 1.00 96.12 95 VAL A O 1
ATOM 822 N N . PRO A 1 96 ? -13.144 -2.973 16.718 1.00 95.94 96 PRO A N 1
ATOM 823 C CA . PRO A 1 96 ? -13.154 -2.464 18.084 1.00 95.94 96 PRO A CA 1
ATOM 824 C C . PRO A 1 96 ? -12.982 -0.944 18.130 1.00 95.94 96 PRO A C 1
ATOM 826 O O . PRO A 1 96 ? -12.137 -0.365 17.442 1.00 95.94 96 PRO A O 1
ATOM 829 N N . LYS A 1 97 ? -13.816 -0.273 18.925 1.00 92.00 97 LYS A N 1
ATOM 830 C CA . LYS A 1 97 ? -13.564 1.124 19.299 1.00 92.00 97 LYS A CA 1
ATOM 831 C C . LYS A 1 97 ? -12.458 1.145 20.352 1.00 92.00 97 LYS A C 1
ATOM 833 O O . LYS A 1 97 ? -12.236 0.131 21.005 1.00 92.00 97 LYS A O 1
ATOM 838 N N . GLU A 1 98 ? -11.782 2.280 20.503 1.00 84.38 98 GLU A N 1
ATOM 839 C CA . GLU A 1 98 ? -10.938 2.499 21.680 1.00 84.38 98 GLU A CA 1
ATOM 840 C C . GLU A 1 98 ? -11.744 2.178 22.946 1.00 84.38 98 GLU A C 1
ATOM 842 O O . GLU A 1 98 ? -12.942 2.487 23.009 1.00 84.38 98 GLU A O 1
ATOM 847 N N . ASN A 1 99 ? -11.103 1.529 23.919 1.00 62.44 99 ASN A N 1
ATOM 848 C CA . ASN A 1 99 ? -11.692 1.373 25.241 1.00 62.44 99 ASN A CA 1
ATOM 849 C C . ASN A 1 99 ? -11.775 2.774 25.855 1.00 62.44 99 ASN A C 1
ATOM 851 O O . ASN A 1 99 ? -10.741 3.376 26.143 1.00 62.44 99 ASN A O 1
ATOM 855 N N . GLY A 1 100 ? -12.996 3.297 25.963 1.00 52.25 100 GLY A N 1
ATOM 856 C CA . GLY A 1 100 ? -13.301 4.447 26.811 1.00 52.25 100 GLY A CA 1
ATOM 857 C C . GLY A 1 100 ? -13.321 4.045 28.275 1.00 52.25 100 GLY A C 1
ATOM 858 O O . GLY A 1 100 ? -13.686 2.878 28.549 1.00 52.25 100 GLY A O 1
#